Protein AF-A0A1Y3BRT0-F1 (afdb_monomer_lite)

pLDDT: mean 91.67, std 4.58, range [66.0, 95.81]

Organism: Euroglyphus maynei (NCBI:txid6958)

Foldseek 3Di:
DVVVVVCLVVVHDDDDDDDPPPCVLLVVLLVVVVVCVVCVPSDPDDDDDDDDPVVLVVSVVSVVVVQVVCCVPPVDNPDDDDDDDDPD

Radius of gyration: 13.79 Å; chains: 1; bounding box: 40×26×33 Å

Secondary structure (DSSP, 8-state):
-HHHHHHHHTT--------TTS-HHHHHHHHHHHHHHH-TTT--------SSHHHHHHHHHHHHHHHHHHHHHH--------------

InterPro domains:
  IPR010614 RAD3-like helicase, DEAD [PF06733] (48-88)
  IPR014013 Helicase superfamily 1/2, ATP-binding domain, DinG/Rad3-type [PS51193] (1-88)
  IPR027417 P-loop containing nucleoside triphosphate hydrolase [G3DSA:3.40.50.300] (1-74)
  IPR027417 P-loop containing nucleoside triphosphate hydrolase [SSF52540] (6-67)
  IPR045028 Helicase superfamily 1/2, DinG/Rad3-like [PTHR11472] (1-88)

Sequence (88 aa):
MCHLKKCLDAKGHGVLEMPSGTGKTTSLLSLIVAYQKRYPHSLKKLIYCSRTIPEIEKVIEELRKLHEYYIEVNNDDALVGLCLTSRK

Structure (mmCIF, N/CA/C/O backbone):
data_AF-A0A1Y3BRT0-F1
#
_entry.id   AF-A0A1Y3BRT0-F1
#
loop_
_atom_site.group_PDB
_atom_site.id
_atom_site.type_symbol
_atom_site.label_atom_id
_atom_site.label_alt_id
_atom_site.label_comp_id
_atom_site.label_asym_id
_atom_site.label_entity_id
_atom_site.label_seq_id
_atom_site.pdbx_PDB_ins_code
_atom_site.Cartn_x
_atom_site.Cartn_y
_atom_site.Cartn_z
_atom_site.occupancy
_atom_site.B_iso_or_equiv
_atom_site.auth_seq_id
_atom_site.auth_comp_id
_atom_site.auth_asym_id
_atom_site.auth_atom_id
_atom_site.pdbx_PDB_model_num
ATOM 1 N N . MET A 1 1 ? -11.903 3.650 -7.908 1.00 78.88 1 MET A N 1
ATOM 2 C CA . MET A 1 1 ? -11.289 2.579 -7.081 1.00 78.88 1 MET A CA 1
ATOM 3 C C . MET A 1 1 ? -12.135 1.313 -6.913 1.00 78.88 1 MET A C 1
ATOM 5 O O . MET A 1 1 ? -11.599 0.307 -6.463 1.00 78.88 1 MET A O 1
ATOM 9 N N . CYS A 1 2 ? -13.413 1.296 -7.321 1.00 88.75 2 CYS A N 1
ATOM 10 C CA . CYS A 1 2 ? -14.286 0.124 -7.166 1.00 88.75 2 CYS A CA 1
ATOM 11 C C . CYS A 1 2 ? -13.747 -1.154 -7.833 1.00 88.75 2 CYS A C 1
ATOM 13 O O . CYS A 1 2 ? -13.894 -2.232 -7.270 1.00 88.75 2 CYS A O 1
ATOM 15 N N . HIS A 1 3 ? -13.097 -1.041 -8.996 1.00 91.25 3 HIS A N 1
ATOM 16 C CA . HIS A 1 3 ? -12.527 -2.192 -9.704 1.00 91.25 3 HIS A CA 1
ATOM 17 C C . HIS A 1 3 ? -11.381 -2.852 -8.929 1.00 91.25 3 HIS A C 1
ATOM 19 O O . HIS A 1 3 ? -11.398 -4.063 -8.752 1.00 91.25 3 HIS A O 1
ATOM 25 N N . LEU A 1 4 ? -10.450 -2.065 -8.376 1.00 92.12 4 LEU A N 1
ATOM 26 C CA . LEU A 1 4 ? -9.351 -2.604 -7.570 1.00 92.12 4 LEU A CA 1
ATOM 27 C C . LEU A 1 4 ? -9.868 -3.309 -6.306 1.00 92.12 4 LEU A C 1
ATOM 29 O O . LEU A 1 4 ? -9.418 -4.407 -5.995 1.00 92.12 4 LEU A O 1
ATOM 33 N N . LYS A 1 5 ? -10.872 -2.735 -5.627 1.00 93.69 5 LYS A N 1
ATOM 34 C CA . LYS A 1 5 ? -11.521 -3.387 -4.479 1.00 93.69 5 LYS A CA 1
ATOM 35 C C . LYS A 1 5 ? -12.169 -4.720 -4.876 1.00 93.69 5 LYS A C 1
ATOM 37 O O . LYS A 1 5 ? -11.953 -5.713 -4.197 1.00 93.69 5 LYS A O 1
ATOM 42 N N . LYS A 1 6 ? -12.916 -4.759 -5.989 1.00 93.56 6 LYS A N 1
ATOM 43 C CA . LYS A 1 6 ? -13.525 -5.999 -6.504 1.00 93.56 6 LYS A CA 1
ATOM 44 C C . LYS A 1 6 ? -12.472 -7.082 -6.770 1.00 93.56 6 LYS A C 1
ATOM 46 O O . LYS A 1 6 ? -12.712 -8.234 -6.432 1.00 93.56 6 LYS A O 1
ATOM 51 N N . CYS A 1 7 ? -11.308 -6.717 -7.314 1.00 92.81 7 CYS A N 1
ATOM 52 C CA . CYS A 1 7 ? -10.203 -7.659 -7.514 1.00 92.81 7 CYS A CA 1
ATOM 53 C C . CYS A 1 7 ? -9.656 -8.209 -6.185 1.00 92.81 7 CYS A C 1
ATOM 55 O O . CYS A 1 7 ? -9.433 -9.414 -6.078 1.00 92.81 7 CYS A O 1
ATOM 57 N N . LEU A 1 8 ? -9.483 -7.351 -5.170 1.00 92.44 8 LEU A N 1
ATOM 58 C CA . LEU A 1 8 ? -9.053 -7.770 -3.828 1.00 92.44 8 LEU A CA 1
ATOM 59 C C . LEU A 1 8 ? -10.084 -8.695 -3.164 1.00 92.44 8 LEU A C 1
ATOM 61 O O . LEU A 1 8 ? -9.715 -9.747 -2.648 1.00 92.44 8 LEU A O 1
ATOM 65 N N . ASP A 1 9 ? -11.369 -8.335 -3.235 1.00 93.00 9 ASP A N 1
ATOM 66 C CA . ASP A 1 9 ? -12.478 -9.120 -2.679 1.00 93.00 9 ASP A CA 1
ATOM 67 C C . ASP A 1 9 ? -12.569 -1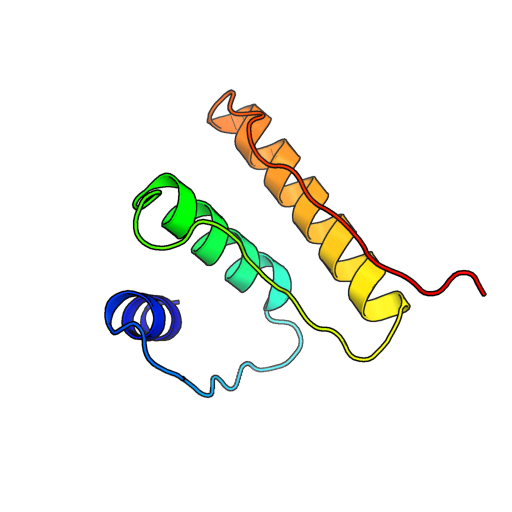0.510 -3.337 1.00 93.00 9 ASP A C 1
ATOM 69 O O . ASP A 1 9 ? -12.787 -11.510 -2.652 1.00 93.00 9 ASP A O 1
ATOM 73 N N . ALA A 1 10 ? -12.339 -10.592 -4.652 1.00 93.62 10 ALA A N 1
ATOM 74 C CA . ALA A 1 10 ? -12.336 -11.846 -5.405 1.00 93.62 10 ALA A CA 1
ATOM 75 C C . ALA A 1 10 ? -11.078 -12.709 -5.185 1.00 93.62 10 ALA A C 1
ATOM 77 O O . ALA A 1 10 ? -11.052 -13.854 -5.633 1.00 93.62 10 ALA A O 1
ATOM 78 N N . LYS A 1 11 ? -10.035 -12.180 -4.523 1.00 89.38 11 LYS A N 1
ATOM 79 C CA . LYS A 1 11 ? -8.728 -12.841 -4.324 1.00 89.38 11 LYS A CA 1
ATOM 80 C C . LYS A 1 11 ? -8.087 -13.334 -5.632 1.00 89.38 11 LYS A C 1
ATOM 82 O O . LYS A 1 11 ? -7.399 -14.352 -5.646 1.00 89.38 11 LYS A O 1
ATOM 87 N N . GLY A 1 12 ? -8.330 -12.617 -6.728 1.00 87.56 12 GLY A N 1
ATOM 88 C CA . GLY A 1 12 ? -7.858 -12.962 -8.068 1.00 87.56 12 GLY A CA 1
ATOM 89 C C . GLY A 1 12 ? -6.832 -11.974 -8.615 1.00 87.56 12 GLY A C 1
ATOM 90 O O . GLY A 1 12 ? -6.497 -10.966 -7.990 1.00 87.56 12 GLY A O 1
ATOM 91 N N . HIS A 1 13 ? -6.350 -12.251 -9.823 1.00 92.50 13 HIS A N 1
ATOM 92 C CA . HIS A 1 13 ? -5.497 -11.328 -10.566 1.00 92.50 13 HIS A CA 1
ATOM 93 C C . HIS A 1 13 ? -6.344 -10.335 -11.365 1.00 92.50 13 HIS A C 1
ATOM 95 O O . HIS A 1 13 ? -7.438 -10.658 -11.824 1.00 92.50 13 HIS A O 1
ATOM 101 N N . GLY A 1 14 ? -5.826 -9.124 -11.556 1.00 91.44 14 GLY A N 1
ATOM 102 C CA . GLY A 1 14 ? -6.475 -8.103 -12.366 1.00 91.44 14 GLY A CA 1
ATOM 103 C C . GLY A 1 14 ? -5.445 -7.232 -13.064 1.00 91.44 14 GLY A C 1
ATOM 104 O O . GLY A 1 14 ? -4.387 -6.942 -12.509 1.00 91.44 14 GLY A O 1
ATOM 105 N N . VAL A 1 15 ? -5.775 -6.808 -14.279 1.00 94.12 15 VAL A N 1
ATOM 106 C CA . VAL A 1 15 ? -5.009 -5.812 -15.026 1.00 94.12 15 VAL A CA 1
ATOM 107 C C . VAL A 1 15 ? -5.778 -4.504 -14.944 1.00 94.12 15 VAL A C 1
ATOM 109 O O . VAL A 1 15 ? -6.969 -4.461 -15.249 1.00 94.12 15 VAL A O 1
ATOM 112 N N . LEU A 1 16 ? -5.112 -3.449 -14.484 1.00 91.31 16 LEU A N 1
ATOM 113 C CA . LEU A 1 16 ? -5.714 -2.135 -14.316 1.00 91.31 16 LEU A CA 1
ATOM 114 C C . LEU A 1 16 ? -4.931 -1.118 -15.138 1.00 91.31 16 LEU A C 1
ATOM 116 O O . LEU A 1 16 ? -3.774 -0.830 -14.836 1.00 91.31 16 LEU A O 1
ATOM 120 N N . GLU A 1 17 ? -5.577 -0.547 -16.147 1.00 91.88 17 GLU A N 1
ATOM 121 C CA . GLU A 1 17 ? -5.044 0.614 -16.846 1.00 91.88 17 GLU A CA 1
ATOM 122 C C . GLU A 1 17 ? -5.436 1.885 -16.087 1.00 91.88 17 GLU A C 1
ATOM 124 O O . GLU A 1 17 ? -6.595 2.089 -15.721 1.00 91.88 17 GLU A O 1
ATOM 129 N N . MET A 1 18 ? -4.455 2.746 -15.826 1.00 90.50 18 MET A N 1
ATOM 130 C CA . MET A 1 18 ? -4.683 4.038 -15.192 1.00 90.50 18 MET A CA 1
ATOM 131 C C . MET A 1 18 ? -3.919 5.129 -15.963 1.00 90.50 18 MET A C 1
ATOM 133 O O . MET A 1 18 ? -2.701 4.994 -16.146 1.00 90.50 18 MET A O 1
ATOM 137 N N . PRO A 1 19 ? -4.568 6.241 -16.358 1.00 89.38 19 PRO A N 1
ATOM 138 C CA . PRO A 1 19 ? -3.939 7.322 -17.126 1.00 89.38 19 PRO A CA 1
ATOM 139 C C . PRO A 1 19 ? -2.874 8.072 -16.309 1.00 89.38 19 PRO A C 1
ATOM 141 O O . PRO A 1 19 ? -2.871 8.042 -15.078 1.00 89.38 19 PRO A O 1
ATOM 144 N N . SER A 1 20 ? -1.875 8.685 -16.949 1.00 85.19 20 SER A N 1
ATOM 145 C CA . SER A 1 20 ? -0.822 9.467 -16.265 1.00 85.19 20 SER A CA 1
ATOM 146 C C . SER A 1 20 ? -1.374 10.706 -15.550 1.00 85.19 20 SER A C 1
ATOM 148 O O . SER A 1 20 ? -2.392 11.251 -15.955 1.00 85.19 20 SER A O 1
ATOM 150 N N . GLY A 1 21 ? -0.704 11.148 -14.478 1.00 79.00 21 GLY A N 1
ATOM 151 C CA . GLY A 1 21 ? -1.047 12.393 -13.771 1.00 79.00 21 GLY A CA 1
ATOM 152 C C . GLY A 1 21 ? -2.229 12.321 -12.794 1.00 79.00 21 GLY A C 1
ATOM 153 O O . GLY A 1 21 ? -2.605 13.339 -12.235 1.00 79.00 21 GLY A O 1
ATOM 154 N N . THR A 1 22 ? -2.802 11.141 -12.542 1.00 77.12 22 THR A N 1
ATOM 155 C CA . THR A 1 22 ? -4.044 10.984 -11.751 1.00 77.12 22 THR A CA 1
ATOM 156 C C . THR A 1 22 ? -3.839 10.485 -10.314 1.00 77.12 22 THR A C 1
ATOM 158 O O . THR A 1 22 ? -4.739 9.891 -9.729 1.00 77.12 22 THR A O 1
ATOM 161 N N . GLY A 1 23 ? -2.650 10.668 -9.727 1.00 85.50 23 GLY A N 1
ATOM 162 C CA . GLY A 1 23 ? -2.394 10.231 -8.343 1.00 85.50 23 GLY A CA 1
ATOM 163 C C . GLY A 1 23 ? -2.512 8.713 -8.153 1.00 85.50 23 GLY A C 1
ATOM 164 O O . GLY A 1 23 ? -3.019 8.236 -7.136 1.00 85.50 23 GLY A O 1
ATOM 165 N N . LYS A 1 24 ? -2.082 7.944 -9.163 1.00 91.56 24 LYS A N 1
ATOM 166 C CA . LYS A 1 24 ? -2.246 6.483 -9.229 1.00 91.56 24 LYS A CA 1
ATOM 167 C C . LYS A 1 24 ? -1.667 5.772 -8.014 1.00 91.56 24 LYS A C 1
ATOM 169 O O . LYS A 1 24 ? -2.341 4.953 -7.401 1.00 91.56 24 LYS A O 1
ATOM 174 N N . THR A 1 25 ? -0.434 6.132 -7.672 1.00 92.38 25 THR A N 1
ATOM 175 C CA . THR A 1 25 ? 0.317 5.560 -6.558 1.00 92.38 25 THR A CA 1
ATOM 176 C C . THR A 1 25 ? -0.398 5.808 -5.239 1.00 92.38 25 THR A C 1
ATOM 178 O O . THR A 1 25 ? -0.764 4.853 -4.563 1.00 92.38 25 THR A O 1
ATOM 181 N N . THR A 1 26 ? -0.680 7.071 -4.918 1.00 93.38 26 THR A N 1
ATOM 182 C CA . THR A 1 26 ? -1.347 7.471 -3.674 1.00 93.38 26 THR A CA 1
ATOM 183 C C . THR A 1 26 ? -2.715 6.811 -3.556 1.00 93.38 26 THR A C 1
ATOM 185 O O . THR A 1 26 ? -3.021 6.207 -2.538 1.00 93.38 26 THR A O 1
ATOM 188 N N . SER A 1 27 ? -3.512 6.820 -4.630 1.00 93.44 27 SER A N 1
ATOM 189 C CA . SER A 1 27 ? -4.824 6.166 -4.644 1.00 93.44 27 SER A CA 1
ATOM 190 C C . SER A 1 27 ? -4.706 4.669 -4.337 1.00 93.44 27 SER A C 1
ATOM 192 O O . SER A 1 27 ? -5.451 4.138 -3.510 1.00 93.44 27 SER A O 1
ATOM 194 N N . LEU A 1 28 ? -3.776 3.976 -5.003 1.00 94.56 28 LEU A N 1
ATOM 195 C CA . LEU A 1 28 ? -3.567 2.539 -4.841 1.00 94.56 28 LEU A CA 1
ATOM 196 C C . LEU A 1 28 ? -3.103 2.204 -3.419 1.00 94.56 28 LEU A C 1
ATOM 198 O O . LEU A 1 28 ? -3.690 1.320 -2.794 1.00 94.56 28 LEU A O 1
ATOM 202 N N . LEU A 1 29 ? -2.123 2.940 -2.888 1.00 95.31 29 LEU A N 1
ATOM 203 C CA . LEU A 1 29 ? -1.649 2.787 -1.511 1.00 95.31 29 LEU A CA 1
ATOM 204 C C . LEU A 1 29 ? -2.782 3.024 -0.503 1.00 95.31 29 LEU A C 1
ATOM 206 O O . LEU A 1 29 ? -3.024 2.166 0.344 1.00 95.31 29 LEU A O 1
ATOM 210 N N . SER A 1 30 ? -3.537 4.118 -0.641 1.00 94.38 30 SER A N 1
ATOM 211 C CA . SER A 1 30 ? -4.646 4.459 0.258 1.00 94.38 30 SER A CA 1
ATOM 212 C C . SER A 1 30 ? -5.716 3.376 0.309 1.00 94.38 30 SER A C 1
ATOM 214 O O . SER A 1 30 ? -6.163 3.008 1.397 1.00 94.38 30 SER A O 1
ATOM 216 N N . LEU A 1 31 ? -6.117 2.827 -0.846 1.00 95.12 31 LEU A N 1
ATOM 217 C CA . LEU A 1 31 ? -7.113 1.756 -0.871 1.00 95.12 31 LEU A CA 1
ATOM 218 C C . LEU A 1 31 ? -6.580 0.483 -0.213 1.00 95.12 31 LEU A C 1
ATOM 220 O O . LEU A 1 31 ? -7.309 -0.149 0.548 1.00 95.12 31 LEU A O 1
ATOM 224 N N . ILE A 1 32 ? -5.339 0.093 -0.511 1.00 94.81 32 ILE A N 1
ATOM 225 C CA . ILE A 1 32 ? -4.770 -1.143 0.028 1.00 94.81 32 ILE A CA 1
ATOM 226 C C . ILE A 1 32 ? -4.597 -1.038 1.542 1.00 94.81 32 ILE A C 1
ATOM 228 O O . ILE A 1 32 ? -5.044 -1.937 2.247 1.00 94.81 32 ILE A O 1
ATOM 232 N N . VAL A 1 33 ? -4.046 0.063 2.058 1.00 93.75 33 VAL A N 1
ATOM 233 C CA . VAL A 1 33 ? -3.885 0.271 3.507 1.00 93.75 33 VAL A CA 1
ATOM 234 C C . VAL A 1 33 ? -5.243 0.253 4.215 1.00 93.75 33 VAL A C 1
ATOM 236 O O . VAL A 1 33 ? -5.407 -0.453 5.212 1.00 93.75 33 VAL A O 1
ATOM 239 N N . ALA A 1 34 ? -6.254 0.935 3.665 1.00 93.12 34 ALA A N 1
ATOM 240 C CA . ALA A 1 34 ? -7.616 0.885 4.200 1.00 93.12 34 ALA A CA 1
ATOM 241 C C . ALA A 1 34 ? -8.189 -0.545 4.187 1.00 93.12 34 ALA A C 1
ATOM 243 O O . ALA A 1 34 ? -8.845 -0.971 5.141 1.00 93.12 34 ALA A O 1
ATOM 244 N N . TYR A 1 35 ? -7.915 -1.312 3.128 1.00 94.81 35 TYR A N 1
ATOM 245 C CA . TYR A 1 35 ? -8.345 -2.703 3.012 1.00 94.81 35 TYR A CA 1
ATOM 246 C C . TYR A 1 35 ? -7.667 -3.609 4.047 1.00 94.81 35 TYR A C 1
ATOM 248 O O . TYR A 1 35 ? -8.341 -4.431 4.663 1.00 94.81 35 TYR A O 1
ATOM 256 N N . GLN A 1 36 ? -6.362 -3.436 4.283 1.00 93.06 36 GLN A N 1
ATOM 257 C CA . GLN A 1 36 ? -5.605 -4.180 5.296 1.00 93.06 36 GLN A CA 1
ATOM 258 C C . GLN A 1 36 ? -6.126 -3.895 6.707 1.00 93.06 36 GLN A C 1
ATOM 260 O O . GLN A 1 36 ? -6.322 -4.828 7.481 1.00 93.06 36 GLN A O 1
ATOM 265 N N . LYS A 1 37 ? -6.415 -2.626 7.026 1.00 90.19 37 LYS A N 1
ATOM 266 C CA . LYS A 1 37 ? -6.995 -2.240 8.323 1.00 90.19 37 LYS A CA 1
ATOM 267 C C . LYS A 1 37 ? -8.406 -2.804 8.511 1.00 90.19 37 LYS A C 1
ATOM 269 O O . LYS A 1 37 ? -8.742 -3.264 9.597 1.00 90.19 37 LYS A O 1
ATOM 274 N N . ARG A 1 38 ? -9.235 -2.813 7.458 1.00 92.69 38 ARG A N 1
ATOM 275 C CA . ARG A 1 38 ? -10.607 -3.348 7.528 1.00 92.69 38 ARG A CA 1
ATOM 276 C C . ARG A 1 38 ? -10.658 -4.878 7.554 1.00 92.69 38 ARG A C 1
ATOM 278 O O . ARG A 1 38 ? -11.541 -5.435 8.201 1.00 92.69 38 ARG A O 1
ATOM 285 N N . TYR A 1 39 ? -9.743 -5.545 6.854 1.00 93.38 39 TYR A N 1
ATOM 286 C CA . TYR A 1 39 ? -9.707 -7.000 6.693 1.00 93.38 39 TYR A CA 1
ATOM 287 C C . TYR A 1 39 ? -8.308 -7.572 7.007 1.00 93.38 39 TYR A C 1
ATOM 289 O O . TYR A 1 39 ? -7.666 -8.156 6.124 1.00 93.38 39 TYR A O 1
ATOM 297 N N . PRO A 1 40 ? -7.836 -7.478 8.266 1.00 89.12 40 PRO A N 1
ATOM 298 C CA . PRO A 1 40 ? -6.464 -7.846 8.646 1.00 89.12 40 PRO A CA 1
ATOM 299 C C . PRO A 1 40 ? -6.142 -9.333 8.435 1.00 89.12 40 PRO A C 1
ATOM 301 O O . PRO A 1 40 ? -4.983 -9.720 8.277 1.00 89.12 40 PRO A O 1
ATOM 304 N N . HIS A 1 41 ? -7.164 -10.191 8.393 1.00 90.00 41 HIS A N 1
ATOM 305 C CA . HIS A 1 41 ? -7.007 -11.619 8.115 1.00 90.00 41 HIS A CA 1
ATOM 306 C C . HIS A 1 41 ? -6.884 -11.938 6.617 1.00 90.00 41 HIS A C 1
ATOM 308 O O . HIS A 1 41 ? -6.320 -12.974 6.271 1.00 90.00 41 HIS A O 1
ATOM 314 N N . SER A 1 42 ? -7.384 -11.063 5.738 1.00 88.81 42 SER A N 1
ATOM 315 C CA . SER A 1 42 ? -7.431 -11.297 4.288 1.00 88.81 42 SER A CA 1
ATOM 316 C C . SER A 1 42 ? -6.179 -10.799 3.572 1.00 88.81 42 SER A C 1
ATOM 318 O O . SER A 1 42 ? -5.715 -11.453 2.642 1.00 88.81 42 SER A O 1
ATOM 320 N N . LEU A 1 43 ? -5.623 -9.659 3.997 1.00 87.75 43 LEU A N 1
ATOM 321 C CA . LEU A 1 43 ? -4.442 -9.059 3.378 1.00 87.75 43 LEU A CA 1
ATOM 322 C C . LEU A 1 43 ? -3.483 -8.539 4.451 1.00 87.75 43 LEU A C 1
ATOM 324 O 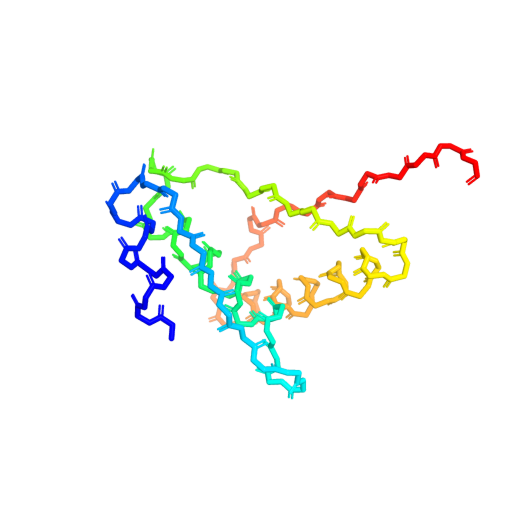O . LEU A 1 43 ? -3.711 -7.497 5.055 1.00 87.75 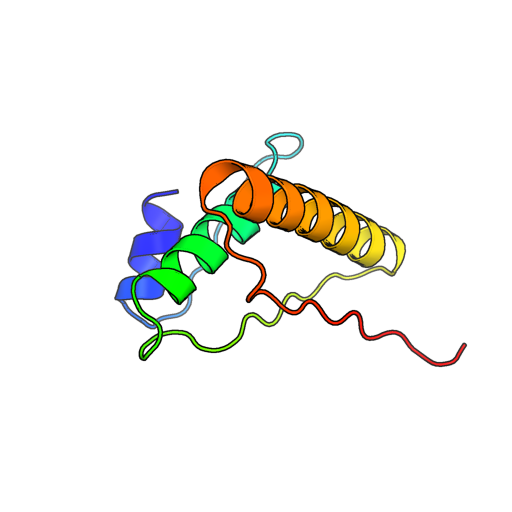43 LEU A O 1
ATOM 328 N N . LYS A 1 44 ? -2.382 -9.262 4.673 1.00 86.81 44 LYS A N 1
ATOM 329 C CA . LYS A 1 44 ? -1.405 -8.922 5.723 1.00 86.81 44 LYS A CA 1
ATOM 330 C C . LYS A 1 44 ? -0.247 -8.056 5.240 1.00 86.81 44 LYS A C 1
ATOM 332 O O . LYS A 1 44 ? 0.292 -7.279 6.016 1.00 86.81 44 LYS A O 1
ATOM 337 N N . LYS A 1 45 ? 0.155 -8.189 3.976 1.00 92.31 45 LYS A N 1
ATOM 338 C CA . LYS A 1 45 ? 1.331 -7.508 3.425 1.00 92.31 45 LYS A CA 1
ATOM 339 C C . LYS A 1 45 ? 1.063 -7.050 1.996 1.00 92.31 45 LYS A C 1
ATOM 341 O O . LYS A 1 45 ? 0.507 -7.812 1.209 1.00 92.31 45 LYS A O 1
ATOM 346 N N . LEU A 1 46 ? 1.505 -5.837 1.677 1.00 94.19 46 LEU A N 1
ATOM 347 C CA . LEU A 1 46 ? 1.590 -5.319 0.317 1.00 94.19 46 LEU A CA 1
ATOM 348 C C . LEU A 1 46 ? 3.025 -5.485 -0.189 1.00 94.19 46 LEU A C 1
ATOM 350 O O . LEU A 1 46 ? 3.970 -5.090 0.488 1.00 94.19 46 LEU A O 1
ATOM 354 N N . ILE A 1 47 ? 3.178 -6.045 -1.386 1.00 95.38 47 ILE A N 1
ATOM 355 C CA . ILE A 1 47 ? 4.436 -6.028 -2.133 1.00 95.38 47 ILE A CA 1
ATOM 356 C C . ILE A 1 47 ? 4.223 -5.091 -3.317 1.00 95.38 47 ILE A C 1
ATOM 358 O O . ILE A 1 47 ? 3.385 -5.364 -4.175 1.00 95.38 47 ILE A O 1
ATOM 362 N N . TYR A 1 48 ? 4.951 -3.976 -3.336 1.00 95.81 48 TYR A N 1
ATOM 363 C CA . TYR A 1 48 ? 4.897 -2.997 -4.417 1.00 95.81 48 TYR A CA 1
ATOM 364 C C . TYR A 1 48 ? 6.178 -3.087 -5.245 1.00 95.81 48 TYR A C 1
ATOM 366 O O . TYR A 1 48 ? 7.276 -2.939 -4.712 1.00 95.81 48 TYR A O 1
ATOM 374 N N . CYS A 1 49 ? 6.038 -3.330 -6.547 1.00 94.88 49 CYS A N 1
ATOM 375 C CA . CYS A 1 49 ? 7.164 -3.460 -7.466 1.00 94.88 49 CYS A CA 1
ATOM 376 C C . CYS A 1 49 ? 7.188 -2.273 -8.434 1.00 94.88 49 CYS A C 1
ATOM 378 O O . CYS A 1 49 ? 6.223 -2.043 -9.162 1.00 94.88 49 CYS A O 1
ATOM 380 N N . SER A 1 50 ? 8.313 -1.561 -8.467 1.00 93.44 50 SER A N 1
ATOM 381 C CA . SER A 1 50 ? 8.613 -0.503 -9.442 1.00 93.44 50 SER A CA 1
ATOM 382 C C . SER A 1 50 ? 9.800 -0.913 -10.309 1.00 93.44 50 SER A C 1
ATOM 384 O O . SER A 1 50 ? 10.563 -1.804 -9.934 1.00 93.44 50 SER A O 1
ATOM 386 N N . ARG A 1 51 ? 9.980 -0.265 -11.467 1.00 93.31 51 ARG A N 1
ATOM 387 C CA . ARG A 1 51 ? 11.051 -0.622 -12.414 1.00 93.31 51 ARG A CA 1
ATOM 388 C C . ARG A 1 51 ? 12.371 0.072 -12.103 1.00 93.31 51 ARG A C 1
ATOM 390 O O . ARG A 1 51 ? 13.424 -0.472 -12.412 1.00 93.31 51 ARG A O 1
ATOM 397 N N . THR A 1 52 ? 12.325 1.276 -11.537 1.00 94.56 52 THR A N 1
ATOM 398 C CA . THR A 1 52 ? 13.520 2.102 -11.302 1.00 94.56 52 THR A CA 1
ATOM 399 C C . THR A 1 52 ? 13.595 2.600 -9.859 1.00 94.56 52 THR A C 1
ATOM 401 O O . THR A 1 52 ? 12.567 2.759 -9.204 1.00 94.56 52 THR A O 1
ATOM 404 N N . ILE A 1 53 ? 14.804 2.880 -9.358 1.00 93.81 53 ILE A N 1
ATOM 405 C CA . ILE A 1 53 ? 15.013 3.402 -7.993 1.00 93.81 53 ILE A CA 1
ATOM 406 C C . ILE A 1 53 ? 14.272 4.734 -7.765 1.00 93.81 53 ILE A C 1
ATOM 408 O O . ILE A 1 53 ? 13.547 4.817 -6.776 1.00 93.81 53 ILE A O 1
ATOM 412 N N . PRO A 1 54 ? 14.310 5.724 -8.683 1.00 93.38 54 PRO A N 1
ATOM 413 C CA . PRO A 1 54 ? 13.557 6.966 -8.491 1.00 93.38 54 PRO A CA 1
ATOM 414 C C . PRO A 1 54 ? 12.036 6.762 -8.424 1.00 93.38 54 PRO A C 1
ATOM 416 O O . PRO A 1 54 ? 11.328 7.538 -7.786 1.00 93.38 54 PRO A O 1
ATOM 419 N N . GLU A 1 55 ? 11.494 5.731 -9.086 1.00 93.00 55 GLU A N 1
ATOM 420 C CA . GLU A 1 55 ? 10.083 5.357 -8.919 1.00 93.00 55 GLU A CA 1
ATOM 421 C C . GLU A 1 55 ? 9.822 4.793 -7.513 1.00 93.00 55 GLU A C 1
ATOM 423 O O . GLU A 1 55 ? 8.789 5.106 -6.927 1.00 93.00 55 GLU A O 1
ATOM 428 N N . ILE A 1 56 ? 10.737 3.986 -6.961 1.00 94.38 56 ILE A N 1
ATOM 429 C CA . ILE A 1 56 ? 10.630 3.446 -5.595 1.00 94.38 56 ILE A CA 1
ATOM 430 C C . ILE A 1 56 ? 10.658 4.582 -4.568 1.00 94.38 56 ILE A C 1
ATOM 432 O O . ILE A 1 56 ? 9.777 4.645 -3.716 1.00 94.38 56 ILE A O 1
ATOM 436 N N . GLU A 1 57 ? 11.614 5.505 -4.674 1.00 94.06 57 GLU A N 1
ATOM 437 C CA . GLU A 1 57 ? 11.735 6.654 -3.764 1.00 94.06 57 GLU A CA 1
ATOM 438 C C . GLU A 1 57 ? 10.450 7.488 -3.731 1.00 94.06 57 GLU A C 1
ATOM 440 O O . GLU A 1 57 ? 9.938 7.805 -2.658 1.00 94.06 57 GLU A O 1
ATOM 445 N N . LYS A 1 58 ? 9.860 7.761 -4.903 1.00 93.56 58 LYS A N 1
ATOM 446 C CA . LYS A 1 58 ? 8.570 8.459 -5.001 1.00 93.56 58 LYS A CA 1
ATOM 447 C C . LYS A 1 58 ? 7.442 7.703 -4.302 1.00 93.56 58 LYS A C 1
ATOM 449 O O . LYS A 1 58 ? 6.608 8.326 -3.657 1.00 93.56 58 LYS A O 1
ATOM 454 N N . VAL A 1 59 ? 7.391 6.377 -4.427 1.00 95.69 59 VAL A N 1
ATOM 455 C CA . VAL A 1 59 ? 6.363 5.553 -3.765 1.00 95.69 59 VAL A CA 1
ATOM 456 C C . VAL A 1 59 ? 6.521 5.598 -2.246 1.00 95.69 59 VAL A C 1
ATOM 458 O O . VAL A 1 59 ? 5.520 5.710 -1.544 1.00 95.69 59 VAL A O 1
ATOM 461 N N . ILE A 1 60 ? 7.755 5.531 -1.739 1.00 95.25 60 ILE A N 1
ATOM 462 C CA . ILE A 1 60 ? 8.036 5.607 -0.2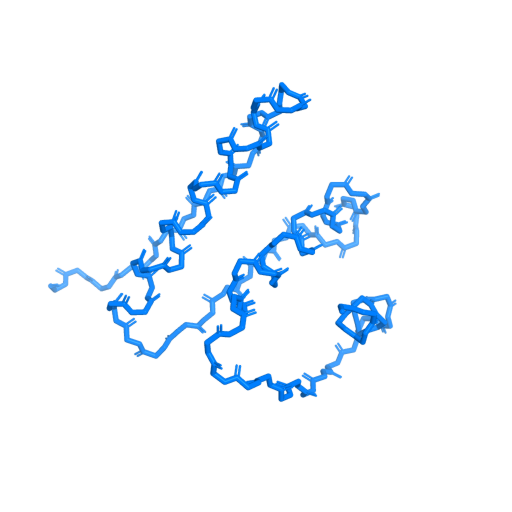99 1.00 95.25 60 ILE A CA 1
ATOM 463 C C . ILE A 1 60 ? 7.651 6.975 0.264 1.00 95.25 60 ILE A C 1
ATOM 465 O O . ILE A 1 60 ? 7.041 7.039 1.328 1.00 95.25 60 ILE A O 1
ATOM 469 N N . GLU A 1 61 ? 7.932 8.055 -0.461 1.00 95.25 61 GLU A N 1
ATOM 470 C CA . GLU A 1 61 ? 7.534 9.399 -0.042 1.00 95.25 61 GLU A CA 1
ATOM 471 C C . GLU A 1 61 ? 6.004 9.563 0.002 1.00 95.25 61 GLU A C 1
ATOM 473 O O . GLU A 1 61 ? 5.459 10.119 0.953 1.00 95.25 61 GLU A O 1
ATOM 478 N N . GLU A 1 62 ? 5.279 9.016 -0.976 1.00 95.44 62 GLU A N 1
ATOM 479 C CA . GLU A 1 62 ? 3.810 8.991 -0.941 1.00 95.44 62 GLU A CA 1
ATOM 480 C C . GLU A 1 62 ? 3.264 8.112 0.198 1.00 95.44 62 GLU A C 1
ATOM 482 O O . GLU A 1 62 ? 2.260 8.462 0.820 1.00 95.44 62 GLU A O 1
ATOM 487 N N . LEU A 1 63 ? 3.933 6.998 0.518 1.00 95.62 63 LEU A N 1
ATOM 488 C CA . LEU A 1 63 ? 3.586 6.159 1.666 1.00 95.62 63 LEU A CA 1
ATOM 489 C C . LEU A 1 63 ? 3.803 6.899 2.993 1.00 95.62 63 LEU A C 1
ATOM 491 O O . LEU A 1 63 ? 2.969 6.775 3.885 1.00 95.62 63 LEU A O 1
ATOM 495 N N . ARG A 1 64 ? 4.880 7.687 3.114 1.00 95.19 64 ARG A N 1
ATOM 496 C CA . ARG A 1 64 ? 5.168 8.510 4.298 1.00 95.19 64 ARG A CA 1
ATOM 497 C C . ARG A 1 64 ? 4.074 9.550 4.533 1.00 95.19 64 ARG A C 1
ATOM 499 O O . ARG A 1 64 ? 3.528 9.609 5.627 1.00 95.19 64 ARG A O 1
ATOM 506 N N . LYS A 1 65 ? 3.687 10.295 3.493 1.00 95.19 65 LYS A N 1
ATOM 507 C CA . LYS A 1 65 ? 2.576 11.264 3.573 1.00 95.19 65 LYS A CA 1
ATOM 508 C C . LYS A 1 65 ? 1.259 10.597 3.969 1.00 95.19 65 LYS A C 1
ATOM 510 O O . LYS A 1 65 ? 0.499 11.140 4.764 1.00 95.19 65 LYS A O 1
ATOM 515 N N . LEU A 1 66 ? 0.981 9.415 3.414 1.00 94.56 66 LEU A N 1
ATOM 516 C CA . LEU A 1 66 ? -0.204 8.644 3.779 1.00 94.56 66 LEU A CA 1
ATOM 517 C C . LEU A 1 66 ? -0.157 8.209 5.248 1.00 94.56 66 LEU A C 1
ATOM 519 O O . LEU A 1 66 ? -1.173 8.281 5.930 1.00 94.56 66 LEU A O 1
ATOM 523 N N . HIS A 1 67 ? 1.004 7.769 5.732 1.00 94.31 67 HIS A N 1
ATOM 524 C CA . HIS A 1 67 ? 1.207 7.389 7.129 1.00 94.31 67 HIS A CA 1
ATOM 525 C C . HIS A 1 67 ? 0.948 8.557 8.081 1.00 94.31 67 HIS A C 1
ATOM 527 O O . HIS A 1 67 ? 0.141 8.428 8.996 1.00 94.31 67 HIS A O 1
ATOM 533 N N . GLU A 1 68 ? 1.544 9.717 7.803 1.00 95.06 68 GLU A N 1
ATOM 534 C CA . GLU A 1 68 ? 1.340 10.953 8.572 1.00 95.06 68 GLU A CA 1
ATOM 535 C C . GLU A 1 68 ? -0.140 11.338 8.630 1.00 95.06 68 GLU A C 1
ATOM 537 O O . GLU A 1 68 ? -0.677 11.568 9.710 1.00 95.06 68 GLU A O 1
ATOM 542 N N . TYR A 1 69 ? -0.840 11.276 7.495 1.00 94.38 69 TYR A N 1
ATOM 543 C CA . TYR A 1 69 ? -2.283 11.504 7.450 1.00 94.38 69 TYR A CA 1
ATOM 544 C C . TYR A 1 69 ? -3.074 10.526 8.339 1.00 94.38 69 TYR A C 1
ATOM 546 O O . TYR A 1 69 ? -4.040 10.914 8.997 1.00 94.38 69 TYR A O 1
ATOM 554 N N . TYR A 1 70 ? -2.687 9.247 8.387 1.00 93.19 70 TYR A N 1
ATOM 555 C CA . TYR A 1 70 ? -3.349 8.267 9.254 1.00 93.19 70 TYR A CA 1
ATOM 556 C C . TYR A 1 70 ? -3.073 8.508 10.741 1.00 93.19 70 TYR A C 1
ATOM 558 O O . TYR A 1 70 ? -3.996 8.332 11.542 1.00 93.19 70 TYR A O 1
ATOM 566 N N . ILE A 1 71 ? -1.859 8.931 11.101 1.00 94.06 71 ILE A N 1
ATOM 567 C CA . ILE A 1 71 ? -1.526 9.341 12.470 1.00 94.06 71 ILE A CA 1
ATOM 568 C C . ILE A 1 71 ? -2.386 10.543 12.867 1.00 94.06 71 ILE A C 1
ATOM 570 O O . ILE A 1 71 ? -3.041 10.504 13.904 1.00 94.06 71 ILE A O 1
ATOM 574 N N . GLU A 1 72 ? -2.448 11.580 12.030 1.00 94.94 72 GLU A N 1
ATOM 575 C CA . GLU A 1 72 ? -3.202 12.804 12.323 1.00 94.94 72 GLU A CA 1
ATOM 576 C C . GLU A 1 72 ? -4.706 12.551 12.491 1.00 94.94 72 GLU A C 1
ATOM 578 O O . GLU A 1 72 ? -5.331 13.089 13.404 1.00 94.94 72 GLU A O 1
ATOM 583 N N . VAL A 1 73 ? -5.302 11.729 11.622 1.00 93.44 73 VAL A N 1
ATOM 584 C CA . VAL A 1 73 ? -6.760 11.532 11.595 1.00 93.44 73 VAL A CA 1
ATOM 585 C C . VAL A 1 73 ? -7.231 10.442 12.557 1.00 93.44 73 VAL A C 1
ATOM 587 O O . VAL A 1 73 ? -8.311 10.564 13.131 1.00 93.44 73 VAL A O 1
ATOM 590 N N . ASN A 1 74 ? -6.460 9.363 12.722 1.00 88.94 74 ASN A N 1
ATOM 591 C CA . ASN A 1 74 ? -6.897 8.169 13.458 1.00 88.94 74 ASN A CA 1
ATOM 592 C C . ASN A 1 74 ? -6.027 7.835 14.678 1.00 88.94 74 ASN A C 1
ATOM 594 O O . ASN A 1 74 ? -6.325 6.858 15.363 1.00 88.94 74 ASN A O 1
ATOM 598 N N . ASN A 1 75 ? -4.971 8.612 14.951 1.00 89.31 75 ASN A N 1
ATOM 599 C CA . ASN A 1 75 ? -3.973 8.330 15.988 1.00 89.31 75 ASN A CA 1
ATOM 600 C C . ASN A 1 75 ? -3.388 6.907 15.874 1.00 89.31 75 ASN A C 1
ATOM 602 O O . ASN A 1 75 ? -3.208 6.202 16.867 1.00 89.31 75 ASN A O 1
ATOM 606 N N . ASP A 1 76 ? -3.162 6.464 14.635 1.00 87.06 76 ASP A N 1
ATOM 607 C CA . ASP A 1 76 ? -2.764 5.099 14.297 1.00 87.06 76 ASP A CA 1
ATOM 608 C C . ASP A 1 76 ? -1.376 5.086 13.646 1.00 87.06 76 ASP A C 1
ATOM 610 O O . ASP A 1 76 ? -1.220 5.464 12.485 1.00 87.06 76 ASP A O 1
ATOM 614 N N . ASP A 1 77 ? -0.387 4.610 14.403 1.00 86.44 77 ASP A N 1
ATOM 615 C CA . ASP A 1 77 ? 1.025 4.523 14.006 1.00 86.44 77 ASP A CA 1
ATOM 616 C C . ASP A 1 77 ? 1.469 3.072 13.704 1.00 86.44 77 ASP A C 1
ATOM 618 O O . ASP A 1 77 ? 2.640 2.715 13.775 1.00 86.44 77 ASP A O 1
ATOM 622 N N . ALA A 1 78 ? 0.533 2.171 13.384 1.00 86.75 78 ALA A N 1
ATOM 623 C CA . ALA A 1 78 ? 0.844 0.742 13.252 1.00 86.75 78 ALA A CA 1
ATOM 624 C C . ALA A 1 78 ? 1.429 0.328 11.882 1.00 86.75 78 ALA A C 1
ATOM 626 O O . ALA A 1 78 ? 1.699 -0.855 11.651 1.00 86.75 78 ALA A O 1
ATOM 627 N N . LEU A 1 79 ? 1.577 1.256 10.933 1.00 90.12 79 LEU A N 1
ATOM 628 C CA . LEU A 1 79 ? 2.027 0.952 9.572 1.00 90.12 79 LEU A CA 1
ATOM 629 C C . LEU A 1 79 ? 3.559 0.981 9.480 1.00 90.12 79 LEU A C 1
ATOM 631 O O . LEU A 1 79 ? 4.194 1.998 9.726 1.00 90.12 79 LEU A O 1
ATOM 635 N N . VAL A 1 80 ? 4.154 -0.130 9.040 1.00 93.00 80 VAL A N 1
ATOM 636 C CA . VAL A 1 80 ? 5.600 -0.236 8.79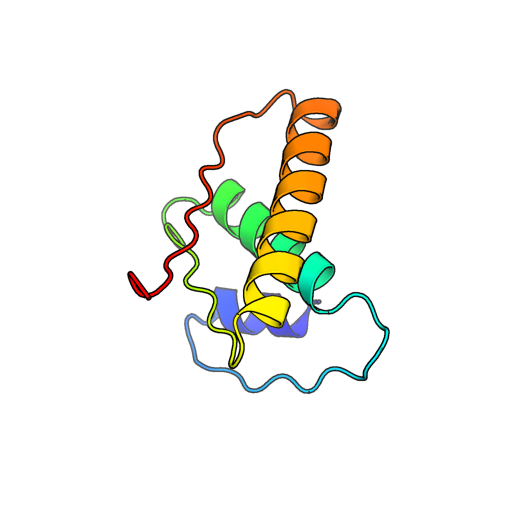8 1.00 93.00 80 VAL A CA 1
ATOM 637 C C . VAL A 1 80 ? 5.864 -0.367 7.300 1.00 93.00 80 VAL A C 1
ATOM 639 O O . VAL A 1 80 ? 5.426 -1.329 6.665 1.00 93.00 80 VAL A O 1
ATOM 642 N N . GLY A 1 81 ? 6.601 0.593 6.737 1.00 93.81 81 GLY A N 1
ATOM 643 C CA . GLY A 1 81 ? 7.083 0.569 5.355 1.00 93.81 81 GLY A CA 1
ATOM 644 C C . GLY A 1 81 ? 8.535 0.097 5.267 1.00 93.81 81 GLY A C 1
ATOM 645 O O . GLY A 1 81 ? 9.371 0.512 6.064 1.00 93.81 81 GLY A O 1
ATOM 646 N N . LEU A 1 82 ? 8.850 -0.750 4.284 1.00 95.12 82 LEU A N 1
ATOM 647 C CA . LEU A 1 82 ? 10.219 -1.191 4.003 1.00 95.12 82 LEU A CA 1
ATOM 648 C C . LEU A 1 82 ? 10.554 -0.948 2.531 1.00 95.12 82 LEU A C 1
ATOM 650 O O . LEU A 1 82 ? 9.837 -1.406 1.643 1.00 95.12 82 LEU A O 1
ATOM 654 N N . CYS A 1 83 ? 11.673 -0.269 2.289 1.00 94.75 83 CYS A N 1
ATOM 655 C CA . CYS A 1 83 ? 12.265 -0.116 0.967 1.00 94.75 83 CYS A CA 1
ATOM 656 C C . CYS A 1 83 ? 13.438 -1.091 0.825 1.00 94.75 83 CYS A C 1
ATOM 658 O O . CYS A 1 83 ? 14.312 -1.136 1.689 1.00 94.75 83 CYS A O 1
ATOM 660 N N . LEU A 1 84 ? 13.455 -1.879 -0.250 1.00 93.94 84 LEU A N 1
ATOM 661 C CA . LEU A 1 84 ? 14.544 -2.805 -0.557 1.00 93.94 84 LEU A CA 1
ATOM 662 C C . LEU A 1 84 ? 15.285 -2.318 -1.801 1.00 93.94 84 LEU A C 1
ATOM 664 O O . LEU A 1 84 ? 14.705 -2.244 -2.884 1.00 93.94 84 LEU A O 1
ATOM 668 N N . THR A 1 85 ? 16.572 -2.026 -1.645 1.00 91.38 85 THR A N 1
ATOM 669 C CA . THR A 1 85 ? 17.478 -1.636 -2.731 1.00 91.38 85 THR A CA 1
ATOM 670 C C . THR A 1 85 ? 18.718 -2.532 -2.741 1.00 91.38 85 THR A C 1
ATOM 672 O O . THR A 1 85 ? 19.036 -3.215 -1.765 1.00 91.38 85 THR A O 1
ATOM 675 N N . SER A 1 86 ? 19.412 -2.580 -3.881 1.00 91.31 86 SER A N 1
ATOM 676 C CA . SER A 1 86 ? 20.714 -3.251 -3.972 1.00 91.31 86 SER A CA 1
ATOM 677 C C . SER A 1 86 ? 21.765 -2.471 -3.174 1.00 91.31 86 SER A C 1
ATOM 679 O O . SER A 1 86 ? 21.671 -1.258 -3.056 1.00 91.31 86 SER A O 1
ATOM 681 N N . ARG A 1 87 ? 22.816 -3.145 -2.693 1.00 87.75 87 ARG A N 1
ATOM 682 C CA . ARG A 1 87 ? 23.928 -2.530 -1.934 1.00 87.75 87 ARG A CA 1
ATOM 683 C C . ARG A 1 87 ? 24.842 -1.599 -2.758 1.00 87.75 87 ARG A C 1
ATOM 685 O O . ARG A 1 87 ? 25.902 -1.238 -2.262 1.00 87.75 87 ARG A O 1
ATOM 692 N N . LYS A 1 88 ? 24.506 -1.333 -4.0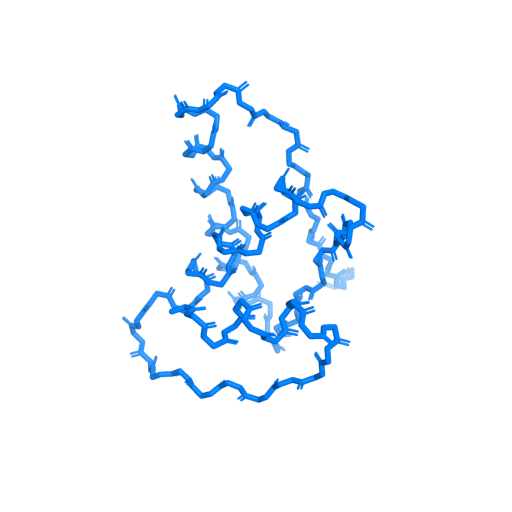23 1.00 66.00 88 LYS A N 1
ATOM 693 C CA . LYS A 1 88 ? 25.370 -0.603 -4.962 1.00 66.00 88 LYS A CA 1
ATOM 694 C C . LYS A 1 88 ? 25.109 0.887 -4.882 1.00 66.00 88 LYS A C 1
ATOM 696 O O . LYS A 1 88 ? 23.911 1.233 -4.843 1.00 66.00 88 LYS A O 1
#